Protein AF-A0A7S2FDI5-F1 (afdb_monomer_lite)

Sequence (99 aa):
PMPCAKLRGLPFALEEAHITSFFEGLKVIGTYICKDFGGRTTGEAFVEFESVDACQQAMARNREAMEERYIEVFACSKDEVMMQIQNASRQLQQQQRGG

pLDDT: mean 90.01, std 8.79, range [50.59, 98.31]

Secondary structure (DSSP, 8-state):
---EEEEES--SS--HHHHHHHTTTS-EEEEEEEE-TTS-EEEEEEEEESSHHHHHHHHTTTT-EETTEEPEEEE--HHHHHHHHHHHHHHHHHHHH--

InterPro domains:
  IPR000504 RNA recognition motif domain [PF28441] (6-83)
  IPR000504 RNA recognition motif domain [PS50102] (7-90)
  IPR000504 RNA recognition motif domain [SM00360] (4-74)
  IPR012677 Nucleotide-binding alpha-beta plait domain superfamily [G3DSA:3.30.70.330] (2-96)
  IPR035979 RNA-binding domain superfamily [SSF54928] (5-82)
  IPR050666 Epithelial Splicing Regulatory [PTHR13976] (4-93)

Radius of gyration: 13.97 Å; chains: 1; bounding box: 39×32×30 Å

Organism: NCBI:txid236787

Structure (mmCIF, N/CA/C/O backbone):
data_AF-A0A7S2FDI5-F1
#
_entry.id   AF-A0A7S2FDI5-F1
#
loop_
_atom_site.group_PDB
_atom_site.id
_atom_site.type_symbol
_atom_site.label_atom_id
_atom_site.label_alt_id
_atom_site.label_comp_id
_atom_site.label_asym_id
_atom_site.label_entity_id
_atom_site.label_seq_id
_atom_site.pdbx_PDB_ins_code
_atom_site.Cartn_x
_atom_site.Cartn_y
_atom_site.Cartn_z
_atom_site.occupancy
_atom_site.B_iso_or_equiv
_atom_site.auth_seq_id
_atom_site.auth_comp_id
_atom_site.auth_asym_id
_atom_site.auth_atom_id
_atom_site.pdbx_PDB_model_num
ATOM 1 N N . PRO A 1 1 ? -3.657 9.829 15.368 1.00 60.53 1 PRO A N 1
ATOM 2 C CA . PRO A 1 1 ? -2.983 8.774 14.569 1.00 60.53 1 PRO A CA 1
ATOM 3 C C . PRO A 1 1 ? -3.279 8.989 13.086 1.00 60.53 1 PRO A C 1
ATOM 5 O O . PRO A 1 1 ? -4.431 9.251 12.757 1.00 60.53 1 PRO A O 1
ATOM 8 N N . MET A 1 2 ? -2.264 8.944 12.222 1.00 76.94 2 MET A N 1
ATOM 9 C CA . MET A 1 2 ? -2.510 8.888 10.780 1.00 76.94 2 MET A CA 1
ATOM 10 C C . MET A 1 2 ? -2.944 7.449 10.461 1.00 76.94 2 MET A C 1
ATOM 12 O O . MET A 1 2 ? -2.229 6.528 10.860 1.00 76.94 2 MET A O 1
ATOM 16 N N . PRO A 1 3 ? -4.129 7.234 9.873 1.00 91.75 3 PRO A N 1
ATOM 17 C CA . PRO A 1 3 ? -4.655 5.900 9.597 1.00 91.75 3 PRO A CA 1
ATOM 18 C C . PRO A 1 3 ? -3.939 5.287 8.387 1.00 91.75 3 PRO A C 1
ATOM 20 O O . PRO A 1 3 ? -4.463 5.296 7.275 1.00 91.75 3 PRO A O 1
ATOM 23 N N . CYS A 1 4 ? -2.719 4.790 8.591 1.00 94.06 4 CYS A N 1
ATOM 24 C CA . CYS A 1 4 ? -1.916 4.198 7.528 1.00 94.06 4 CYS A CA 1
ATOM 25 C C . CYS A 1 4 ? -1.470 2.772 7.844 1.00 94.06 4 CYS A C 1
ATOM 27 O O . CYS A 1 4 ? -1.117 2.446 8.981 1.00 94.06 4 CYS A O 1
ATOM 29 N N . ALA A 1 5 ? -1.409 1.958 6.791 1.00 96.12 5 ALA A N 1
ATOM 30 C CA . ALA A 1 5 ? -0.775 0.651 6.816 1.00 96.12 5 ALA A CA 1
ATOM 31 C C . ALA A 1 5 ? 0.399 0.590 5.834 1.00 96.12 5 ALA A C 1
ATOM 33 O O . ALA A 1 5 ? 0.353 1.162 4.742 1.00 96.12 5 ALA A O 1
ATOM 34 N N . LYS A 1 6 ? 1.448 -0.138 6.216 1.00 96.44 6 LYS A N 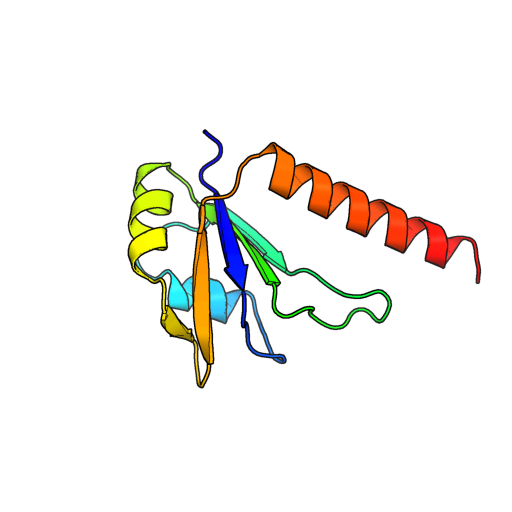1
ATOM 35 C CA . LYS A 1 6 ? 2.530 -0.558 5.327 1.00 96.44 6 LYS A CA 1
ATOM 36 C C . LYS A 1 6 ? 2.233 -1.966 4.820 1.00 96.44 6 LYS A C 1
ATOM 38 O O . LYS A 1 6 ? 1.950 -2.863 5.611 1.00 96.44 6 LYS A O 1
ATOM 43 N N . LEU A 1 7 ? 2.352 -2.158 3.513 1.00 97.19 7 LEU A N 1
ATOM 44 C CA . LEU A 1 7 ? 2.265 -3.453 2.849 1.00 97.19 7 LEU A CA 1
ATOM 45 C C . LEU A 1 7 ? 3.652 -3.947 2.458 1.00 97.19 7 LEU A C 1
ATOM 47 O O . LEU A 1 7 ? 4.507 -3.152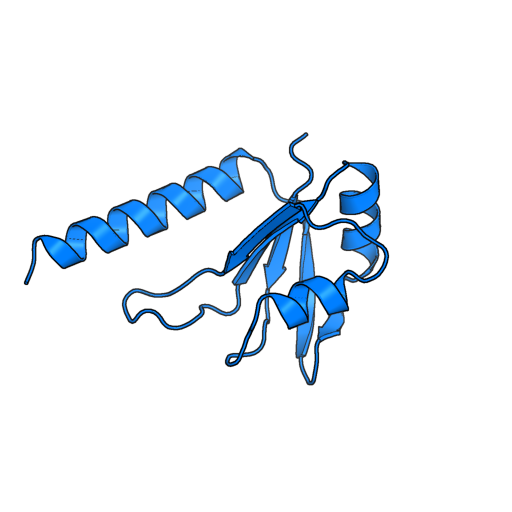 2.055 1.00 97.19 7 LEU A O 1
ATOM 51 N N . ARG A 1 8 ? 3.848 -5.264 2.507 1.00 97.00 8 ARG A N 1
ATOM 52 C CA . ARG A 1 8 ? 5.054 -5.928 2.007 1.00 97.00 8 ARG A CA 1
ATOM 53 C C . ARG A 1 8 ? 4.715 -7.236 1.303 1.00 97.00 8 ARG A C 1
ATOM 55 O O . ARG A 1 8 ? 3.759 -7.919 1.655 1.00 97.00 8 ARG A O 1
ATOM 62 N N . GLY A 1 9 ? 5.542 -7.588 0.322 1.00 96.31 9 GLY A N 1
ATOM 63 C CA . GLY A 1 9 ? 5.407 -8.831 -0.438 1.00 96.31 9 GLY A CA 1
ATOM 64 C C . GLY A 1 9 ? 4.553 -8.691 -1.695 1.00 96.31 9 GLY A C 1
ATOM 65 O O . GLY A 1 9 ? 4.186 -9.713 -2.272 1.00 96.31 9 GLY A O 1
ATOM 66 N N . LEU A 1 10 ? 4.284 -7.452 -2.121 1.00 95.25 10 LEU A N 1
ATOM 67 C CA . LEU A 1 10 ? 3.433 -7.139 -3.266 1.00 95.25 10 LEU A CA 1
ATOM 68 C C . LEU A 1 10 ? 3.976 -7.769 -4.566 1.00 95.25 10 LEU A C 1
ATOM 70 O O . LEU A 1 10 ? 5.200 -7.900 -4.717 1.00 95.25 10 LEU A O 1
ATOM 74 N N . PRO A 1 11 ? 3.093 -8.146 -5.510 1.00 91.00 11 PRO A N 1
ATOM 75 C CA . PRO A 1 11 ? 3.486 -8.569 -6.853 1.00 91.00 11 PRO A CA 1
ATOM 76 C C . PRO A 1 11 ? 4.371 -7.532 -7.563 1.00 91.00 11 PRO A C 1
ATOM 78 O O . PRO A 1 11 ? 4.295 -6.336 -7.291 1.00 91.00 11 PRO A O 1
ATOM 81 N N . PHE A 1 12 ? 5.204 -7.983 -8.508 1.00 84.06 12 PHE A N 1
ATOM 82 C CA . PHE A 1 12 ? 6.013 -7.071 -9.333 1.00 84.06 12 PHE A CA 1
ATOM 83 C C . PHE A 1 12 ? 5.153 -6.228 -10.285 1.00 84.06 12 PHE A C 1
ATOM 85 O O . PHE A 1 12 ? 5.467 -5.067 -10.533 1.00 84.06 12 PHE A O 1
ATOM 92 N N . ALA A 1 13 ? 4.075 -6.809 -10.813 1.00 85.56 13 ALA A N 1
ATOM 93 C CA . ALA A 1 13 ? 3.082 -6.113 -11.622 1.00 85.56 13 ALA A CA 1
ATOM 94 C C . ALA A 1 13 ? 1.951 -5.611 -10.713 1.00 85.56 13 ALA A C 1
ATOM 96 O O . ALA A 1 13 ? 0.865 -6.175 -10.677 1.00 85.56 13 ALA A O 1
ATOM 97 N N . LEU A 1 14 ? 2.242 -4.591 -9.906 1.00 88.12 14 LEU A N 1
ATOM 98 C CA . LEU A 1 14 ? 1.263 -4.004 -8.996 1.00 88.12 14 LEU A CA 1
ATOM 99 C C . LEU A 1 14 ? 0.645 -2.736 -9.587 1.00 88.12 14 LEU A C 1
ATOM 101 O O . LEU A 1 14 ? 1.361 -1.794 -9.929 1.00 88.12 14 LEU A O 1
ATOM 105 N N . GLU A 1 15 ? -0.683 -2.683 -9.590 1.00 87.50 15 GLU A N 1
ATOM 106 C CA . GLU A 1 15 ? -1.469 -1.485 -9.876 1.00 87.50 15 GLU A CA 1
ATOM 107 C C . GLU A 1 15 ? -2.244 -1.039 -8.628 1.00 87.50 15 GLU A C 1
ATOM 109 O O . GLU A 1 15 ? -2.533 -1.835 -7.731 1.00 87.50 15 GLU A O 1
ATOM 114 N N . GLU A 1 16 ? -2.629 0.237 -8.567 1.00 89.94 16 GLU A N 1
ATOM 115 C CA . GLU A 1 16 ? -3.442 0.768 -7.458 1.00 89.94 16 GLU A CA 1
ATOM 116 C C . GLU A 1 16 ? -4.794 0.044 -7.316 1.00 89.94 16 GLU A C 1
ATOM 118 O O . GLU A 1 16 ? -5.321 -0.096 -6.207 1.00 89.94 16 GLU A O 1
ATOM 123 N N . ALA A 1 17 ? -5.331 -0.483 -8.421 1.00 92.12 17 ALA A N 1
ATOM 124 C CA . ALA A 1 17 ? -6.558 -1.274 -8.429 1.00 92.12 17 ALA A CA 1
ATOM 125 C C . ALA A 1 17 ? -6.428 -2.570 -7.609 1.00 92.12 17 ALA A C 1
ATOM 127 O O . ALA A 1 17 ? -7.382 -2.960 -6.933 1.00 92.12 17 ALA A O 1
ATOM 128 N N . HIS A 1 18 ? -5.250 -3.207 -7.598 1.00 94.38 18 HIS A N 1
ATOM 129 C CA . HIS A 1 18 ? -5.003 -4.410 -6.795 1.00 94.38 18 HIS A CA 1
ATOM 130 C C . HIS A 1 18 ? -5.054 -4.096 -5.296 1.00 94.38 18 HIS A C 1
ATOM 132 O O . HIS A 1 18 ? -5.654 -4.844 -4.529 1.00 94.38 18 HIS A O 1
ATOM 138 N N . ILE A 1 19 ? -4.500 -2.952 -4.878 1.00 95.81 19 ILE A N 1
ATOM 139 C CA . ILE A 1 19 ? -4.556 -2.489 -3.481 1.00 95.81 19 ILE A CA 1
ATOM 140 C C . ILE A 1 19 ? -5.991 -2.145 -3.081 1.00 95.81 19 ILE A C 1
ATOM 142 O O . ILE A 1 19 ? -6.450 -2.558 -2.018 1.00 95.81 19 ILE A O 1
ATOM 146 N N . THR A 1 20 ? -6.710 -1.426 -3.944 1.00 95.19 20 THR A N 1
ATOM 147 C CA . THR A 1 20 ? -8.112 -1.062 -3.690 1.00 95.19 20 THR A CA 1
ATOM 148 C C . THR A 1 20 ? -8.991 -2.305 -3.548 1.00 95.19 20 THR A C 1
ATOM 150 O O . THR A 1 20 ? -9.824 -2.364 -2.650 1.00 95.19 20 THR A O 1
ATOM 153 N N . SER A 1 21 ? -8.764 -3.322 -4.385 1.00 95.69 21 SER A N 1
ATOM 154 C CA . SER A 1 21 ? -9.499 -4.592 -4.331 1.00 95.69 21 SER A CA 1
ATOM 155 C C . SER A 1 21 ? -9.139 -5.416 -3.091 1.00 95.69 21 SER A C 1
ATOM 157 O O . SER A 1 21 ? -10.016 -5.969 -2.436 1.00 95.69 21 SER A O 1
ATOM 159 N N . PHE A 1 22 ? -7.858 -5.465 -2.711 1.00 97.25 22 PHE A N 1
ATOM 160 C CA . PHE A 1 22 ? -7.412 -6.166 -1.502 1.00 97.25 22 PHE A CA 1
ATOM 161 C C . PHE A 1 22 ? -8.050 -5.599 -0.224 1.00 97.25 22 PHE A C 1
ATOM 163 O O . PHE A 1 22 ? -8.362 -6.344 0.703 1.00 97.25 22 PHE A O 1
ATOM 170 N N . PHE A 1 23 ? -8.311 -4.290 -0.199 1.00 97.56 23 PHE A N 1
ATOM 171 C CA . PHE A 1 23 ? -9.009 -3.610 0.892 1.00 97.56 23 PHE A CA 1
ATOM 172 C C . PHE A 1 23 ? -10.482 -3.307 0.592 1.00 97.56 23 PHE A C 1
ATOM 174 O O . PHE A 1 23 ? -11.032 -2.358 1.151 1.00 97.56 23 PHE A O 1
ATOM 181 N N . GLU A 1 24 ? -11.144 -4.104 -0.253 1.00 97.00 24 GLU A N 1
ATOM 182 C CA . GLU A 1 24 ? -12.568 -3.927 -0.552 1.00 97.00 24 GLU A CA 1
ATOM 183 C C . GLU A 1 24 ? -13.407 -3.802 0.736 1.00 97.00 24 GLU A C 1
ATOM 185 O O . GLU A 1 24 ? -13.228 -4.548 1.705 1.00 97.00 24 GLU A O 1
ATOM 190 N N . GLY A 1 25 ? -14.312 -2.817 0.745 1.00 97.25 25 GLY A N 1
ATOM 191 C CA . GLY A 1 25 ? -15.120 -2.443 1.909 1.00 97.25 25 GLY A CA 1
ATOM 192 C C . GLY A 1 25 ? -14.475 -1.393 2.821 1.00 97.25 25 GLY A C 1
ATOM 193 O O . GLY A 1 25 ? -15.165 -0.828 3.667 1.00 97.25 25 GLY A O 1
ATOM 194 N N . LEU A 1 26 ? -13.193 -1.071 2.627 1.00 97.56 26 LEU A N 1
ATOM 195 C CA . LEU A 1 26 ? -12.482 -0.017 3.352 1.00 97.56 26 LEU A CA 1
ATOM 196 C C . LEU A 1 26 ? -12.151 1.140 2.406 1.00 97.56 26 LEU A C 1
ATOM 198 O O . LEU A 1 26 ? -11.655 0.943 1.297 1.00 97.56 26 LEU A O 1
ATOM 202 N N . LYS A 1 27 ? -12.395 2.378 2.843 1.00 96.00 27 LYS A N 1
ATOM 203 C CA . LYS A 1 27 ? -12.107 3.553 2.016 1.00 96.00 27 LYS A CA 1
ATOM 204 C C . LYS A 1 27 ? -10.625 3.918 2.075 1.00 96.00 27 LYS A C 1
ATOM 206 O O . LYS A 1 27 ? -10.165 4.513 3.052 1.00 96.00 27 LYS A O 1
ATOM 211 N N . VAL A 1 28 ? -9.907 3.585 1.006 1.00 96.31 28 VAL A N 1
ATOM 212 C CA . VAL A 1 28 ? -8.541 4.051 0.730 1.00 96.31 28 VAL A CA 1
ATOM 213 C C . VAL A 1 28 ? -8.598 5.485 0.199 1.00 96.31 28 VAL A C 1
ATOM 215 O O . VAL A 1 28 ? -9.356 5.775 -0.725 1.00 96.31 28 VAL A O 1
ATOM 218 N N . ILE A 1 29 ? -7.811 6.387 0.787 1.00 94.81 29 ILE A N 1
ATOM 219 C CA . ILE A 1 29 ? -7.718 7.797 0.371 1.00 94.81 29 ILE A CA 1
ATOM 220 C C . ILE A 1 29 ? -6.393 8.132 -0.317 1.00 94.81 29 ILE A C 1
ATOM 222 O O . ILE A 1 29 ? -6.318 9.124 -1.039 1.00 94.81 29 ILE A O 1
ATOM 226 N N . GLY A 1 30 ? -5.368 7.300 -0.138 1.00 92.69 30 GLY A N 1
ATOM 227 C CA . GLY A 1 30 ? -4.072 7.492 -0.774 1.00 92.69 30 GLY A CA 1
ATOM 228 C C . GLY A 1 30 ? -3.248 6.215 -0.792 1.00 92.69 30 GLY A C 1
ATOM 229 O O . GLY A 1 30 ? -3.315 5.404 0.130 1.00 92.69 30 GLY A O 1
ATOM 230 N N . THR A 1 31 ? -2.452 6.053 -1.845 1.00 93.38 31 THR A N 1
ATOM 231 C CA . THR A 1 31 ? -1.512 4.943 -1.992 1.00 93.38 31 THR A CA 1
ATOM 232 C C . THR A 1 31 ? -0.155 5.484 -2.418 1.00 93.38 31 THR A C 1
ATOM 234 O O . THR A 1 31 ? -0.058 6.336 -3.296 1.00 93.38 31 THR A O 1
ATOM 237 N N . TYR A 1 32 ? 0.907 4.970 -1.809 1.00 92.25 32 TYR A N 1
ATOM 238 C CA . TYR A 1 32 ? 2.280 5.263 -2.190 1.00 92.25 32 TYR A CA 1
ATOM 239 C C . TYR A 1 32 ? 3.051 3.959 -2.407 1.00 92.25 32 TYR A C 1
ATOM 241 O O . TYR A 1 32 ? 3.459 3.298 -1.450 1.00 92.25 32 TYR A O 1
ATOM 249 N N . ILE A 1 33 ? 3.247 3.579 -3.674 1.00 92.62 33 ILE A N 1
ATOM 250 C CA . ILE A 1 33 ? 4.018 2.389 -4.061 1.00 92.62 33 ILE A CA 1
ATOM 251 C C . ILE A 1 33 ? 5.504 2.748 -4.084 1.00 92.62 33 ILE A C 1
ATOM 253 O O . ILE A 1 33 ? 5.934 3.637 -4.823 1.00 92.62 33 ILE A O 1
ATOM 257 N N . CYS A 1 34 ? 6.301 2.040 -3.288 1.00 90.81 34 CYS A N 1
ATOM 258 C CA . CYS A 1 34 ? 7.733 2.286 -3.207 1.00 90.81 34 CYS A CA 1
ATOM 259 C C . CYS A 1 34 ? 8.442 1.761 -4.461 1.00 90.81 34 CYS A C 1
ATOM 261 O O . CYS A 1 34 ? 8.185 0.646 -4.924 1.00 90.81 34 CYS A O 1
ATOM 263 N N . LYS A 1 35 ? 9.360 2.566 -5.002 1.00 88.56 35 LYS A N 1
ATOM 264 C CA . LYS A 1 35 ? 10.163 2.234 -6.184 1.00 88.56 35 LYS A CA 1
ATOM 265 C C . LYS A 1 35 ? 11.656 2.340 -5.877 1.00 88.56 35 LYS A C 1
ATOM 267 O O . LYS A 1 35 ? 12.060 3.178 -5.074 1.00 88.56 35 LYS A O 1
ATOM 272 N N . ASP A 1 36 ? 12.452 1.474 -6.498 1.00 87.06 36 ASP A N 1
ATOM 273 C CA . ASP A 1 36 ? 13.911 1.540 -6.482 1.00 87.06 36 ASP A CA 1
ATOM 274 C C . ASP A 1 36 ? 14.425 2.663 -7.401 1.00 87.06 36 ASP A C 1
ATOM 276 O O . ASP A 1 36 ? 13.666 3.328 -8.111 1.00 87.06 36 ASP A O 1
ATOM 280 N N . PHE A 1 37 ? 15.745 2.852 -7.422 1.00 82.69 37 PHE A N 1
ATOM 281 C CA . PHE A 1 37 ? 16.401 3.834 -8.289 1.00 82.69 37 PHE A CA 1
ATOM 282 C C . PHE A 1 37 ? 16.140 3.609 -9.788 1.00 82.69 37 PHE A C 1
ATOM 284 O O . PHE A 1 37 ? 16.244 4.544 -10.573 1.00 82.69 37 PHE A O 1
ATOM 291 N N . GLY A 1 38 ? 15.815 2.388 -10.210 1.00 85.12 38 GLY A N 1
ATOM 292 C CA . GLY A 1 38 ? 15.466 2.066 -11.594 1.00 85.12 38 GLY A CA 1
ATOM 293 C C . GLY A 1 38 ? 13.984 2.272 -11.916 1.00 85.12 38 GLY A C 1
ATOM 294 O O . GLY A 1 38 ? 13.555 1.911 -13.008 1.00 85.12 38 GLY A O 1
ATOM 295 N N . GLY A 1 39 ? 13.187 2.794 -10.976 1.00 84.69 39 GLY A N 1
ATOM 296 C CA . GLY A 1 39 ? 11.742 2.958 -11.125 1.00 84.69 39 GLY A CA 1
ATOM 297 C C . GLY A 1 39 ? 10.944 1.659 -10.969 1.00 84.69 39 GLY A C 1
ATOM 298 O O . GLY A 1 39 ? 9.731 1.665 -11.193 1.00 84.69 39 GLY A O 1
ATOM 299 N N . ARG A 1 40 ? 11.587 0.554 -10.574 1.00 87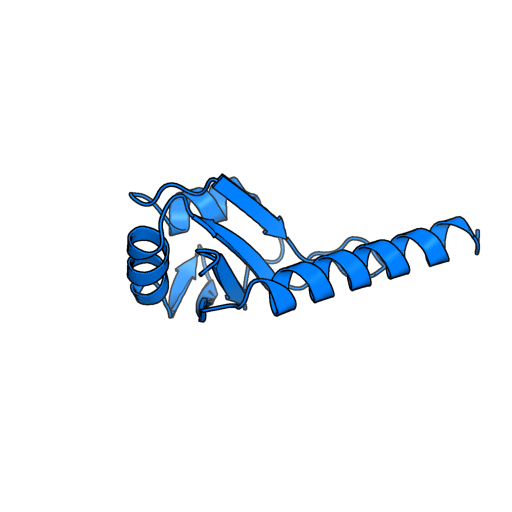.69 40 ARG A N 1
ATOM 300 C CA . ARG A 1 40 ? 10.931 -0.742 -10.354 1.00 87.69 40 ARG A CA 1
ATOM 301 C C . ARG A 1 40 ? 10.322 -0.779 -8.963 1.00 87.69 40 ARG A C 1
ATOM 303 O O . ARG A 1 40 ? 10.912 -0.276 -8.014 1.00 87.69 40 ARG A O 1
ATOM 310 N N . THR A 1 41 ? 9.155 -1.393 -8.818 1.00 90.25 41 THR A N 1
ATOM 311 C CA . THR A 1 41 ? 8.494 -1.536 -7.515 1.00 90.25 41 THR A CA 1
ATOM 312 C C . THR A 1 41 ? 9.352 -2.357 -6.551 1.00 90.25 41 THR A C 1
ATOM 314 O O . THR A 1 41 ? 9.861 -3.414 -6.926 1.00 90.25 41 THR A O 1
ATOM 317 N N . THR A 1 42 ? 9.468 -1.926 -5.296 1.00 91.38 42 THR A N 1
ATOM 318 C CA . THR A 1 42 ? 10.237 -2.650 -4.264 1.00 91.38 42 THR A CA 1
ATOM 319 C C . THR A 1 42 ? 9.457 -3.796 -3.615 1.00 91.38 42 THR A C 1
ATOM 321 O O . THR A 1 42 ? 10.006 -4.524 -2.790 1.00 91.38 42 THR A O 1
ATOM 324 N N . GLY A 1 43 ? 8.174 -3.956 -3.957 1.00 93.75 43 GLY A N 1
ATOM 325 C CA . GLY A 1 43 ? 7.262 -4.877 -3.275 1.00 93.75 43 GLY A CA 1
ATOM 326 C C . GLY A 1 43 ? 6.711 -4.326 -1.953 1.00 93.75 43 GLY A C 1
ATOM 327 O O . GLY A 1 43 ? 6.124 -5.086 -1.180 1.00 93.75 43 GLY A O 1
ATOM 328 N N . GLU A 1 44 ? 6.904 -3.029 -1.691 1.00 94.38 44 GLU A N 1
ATOM 329 C CA . GLU A 1 44 ? 6.363 -2.312 -0.535 1.00 94.38 44 GLU A CA 1
ATOM 330 C C . GLU A 1 44 ? 5.450 -1.160 -0.971 1.00 94.38 44 GLU A C 1
ATOM 332 O O . GLU A 1 44 ? 5.693 -0.500 -1.986 1.00 94.38 44 GLU A O 1
ATOM 337 N N . ALA A 1 45 ? 4.418 -0.888 -0.177 1.00 94.88 45 ALA A N 1
ATOM 338 C CA . ALA A 1 45 ? 3.546 0.266 -0.365 1.00 94.88 45 ALA A CA 1
ATOM 339 C C . ALA A 1 45 ? 3.038 0.794 0.978 1.00 94.88 45 ALA A C 1
ATOM 341 O O . ALA A 1 45 ? 3.008 0.068 1.969 1.00 94.88 45 ALA A O 1
ATOM 342 N N . PHE A 1 46 ? 2.614 2.051 0.992 1.00 95.00 46 PHE A N 1
ATOM 343 C CA . PHE A 1 46 ? 1.897 2.662 2.105 1.00 95.00 46 PHE A CA 1
ATOM 344 C C . PHE A 1 46 ? 0.491 3.014 1.642 1.00 95.00 46 PHE A C 1
ATOM 346 O O . PHE A 1 46 ? 0.321 3.546 0.545 1.00 95.00 46 PHE A O 1
ATOM 353 N N . VAL A 1 47 ? -0.501 2.704 2.467 1.00 95.88 47 VAL A N 1
ATOM 354 C CA . VAL A 1 47 ? -1.917 2.925 2.168 1.00 95.88 47 VAL A CA 1
ATOM 355 C C . VAL A 1 47 ? -2.515 3.759 3.282 1.00 95.88 47 VAL A C 1
ATOM 357 O O . VAL A 1 47 ? -2.391 3.409 4.455 1.00 95.88 47 VAL A O 1
ATOM 360 N N . GLU A 1 48 ? -3.137 4.870 2.912 1.00 94.75 48 GLU A N 1
ATOM 361 C CA . GLU A 1 48 ? -3.862 5.752 3.814 1.00 94.75 48 GLU A CA 1
ATOM 362 C C . GLU A 1 48 ? -5.363 5.471 3.709 1.00 94.75 48 GLU A C 1
ATOM 364 O O . GLU A 1 48 ? -5.917 5.373 2.612 1.00 94.75 48 GLU A O 1
ATOM 369 N N . PHE A 1 49 ? -6.019 5.351 4.859 1.00 95.62 49 PHE A N 1
ATOM 370 C CA . PHE A 1 49 ? -7.449 5.084 4.979 1.00 95.62 49 PHE A CA 1
ATOM 371 C C . PHE A 1 49 ? -8.200 6.324 5.469 1.00 95.62 49 PHE A C 1
ATOM 373 O O . PHE A 1 49 ? -7.624 7.212 6.086 1.00 95.62 49 PHE A O 1
ATOM 380 N N . GLU A 1 50 ? -9.512 6.387 5.247 1.00 95.75 50 GLU A N 1
ATOM 381 C CA . GLU A 1 50 ? -10.321 7.519 5.729 1.00 95.75 50 GLU A CA 1
ATOM 382 C C . GLU A 1 50 ? -10.367 7.618 7.266 1.00 95.75 50 GLU A C 1
ATOM 384 O O . GLU A 1 50 ? -10.520 8.709 7.818 1.00 95.75 50 GLU A O 1
ATOM 389 N N . SER A 1 51 ? -10.241 6.495 7.980 1.00 95.12 51 SER A N 1
ATOM 390 C CA . SER A 1 51 ? -10.400 6.458 9.434 1.00 95.12 51 SER A CA 1
ATOM 391 C C . SER A 1 51 ? -9.450 5.474 10.119 1.00 95.12 51 SER A C 1
ATOM 393 O O . SER A 1 51 ? -8.948 4.522 9.520 1.00 95.12 51 SER A O 1
ATOM 395 N N . VAL A 1 52 ? -9.217 5.697 11.417 1.00 93.75 52 VAL A N 1
ATOM 396 C CA . VAL A 1 52 ? -8.425 4.784 12.262 1.00 93.75 52 VAL A CA 1
ATOM 397 C C . VAL A 1 52 ? -9.080 3.405 12.345 1.00 93.75 52 VAL A C 1
ATOM 399 O O . VAL A 1 52 ? -8.370 2.406 12.332 1.00 93.75 52 VAL A O 1
ATOM 402 N N . ASP A 1 53 ? -10.411 3.351 12.380 1.00 95.31 53 ASP A N 1
ATOM 403 C CA . ASP A 1 53 ? -11.171 2.099 12.396 1.00 95.31 53 ASP A CA 1
ATOM 404 C C . ASP A 1 53 ? -10.967 1.302 11.097 1.00 95.31 53 ASP A C 1
ATOM 406 O O . ASP A 1 53 ? -10.611 0.128 11.144 1.00 95.31 53 ASP A O 1
ATOM 410 N N . ALA A 1 54 ? -11.042 1.962 9.935 1.00 96.31 54 ALA A N 1
ATOM 411 C CA . ALA A 1 54 ? -10.740 1.327 8.654 1.00 96.31 54 ALA A CA 1
ATOM 412 C C . ALA A 1 54 ? -9.296 0.799 8.609 1.00 96.31 54 ALA A C 1
ATOM 414 O O . ALA A 1 54 ? -9.059 -0.322 8.168 1.00 96.31 54 ALA A O 1
ATOM 415 N N . CYS A 1 55 ? -8.332 1.560 9.135 1.00 95.56 55 CYS A N 1
ATOM 416 C CA . CYS A 1 55 ? -6.951 1.099 9.251 1.00 95.56 55 CYS A CA 1
ATOM 417 C C . CYS A 1 55 ? -6.820 -0.124 10.177 1.00 95.56 55 CYS A C 1
ATOM 419 O O . CYS A 1 55 ? -6.053 -1.032 9.875 1.00 95.56 55 CYS A O 1
ATOM 421 N N . GLN A 1 56 ? -7.556 -0.180 11.290 1.00 94.69 56 GLN A N 1
ATOM 422 C CA . GLN A 1 56 ? -7.557 -1.344 12.182 1.00 94.69 56 GLN A CA 1
ATOM 423 C C . GLN A 1 56 ? -8.167 -2.577 11.509 1.00 94.69 56 GLN A C 1
ATOM 425 O O . GLN A 1 56 ? -7.616 -3.668 11.635 1.00 94.69 56 GLN A O 1
ATOM 430 N N . GLN A 1 57 ? -9.250 -2.412 10.747 1.00 97.00 57 GLN A N 1
ATOM 431 C CA . GLN A 1 57 ? -9.828 -3.495 9.949 1.00 97.00 57 GLN A CA 1
ATOM 432 C C . GLN A 1 57 ? -8.865 -3.962 8.847 1.00 97.00 57 GLN A C 1
ATOM 434 O O . GLN A 1 57 ? -8.738 -5.162 8.611 1.00 97.00 57 GLN A O 1
ATOM 439 N N . ALA A 1 58 ? -8.119 -3.044 8.224 1.00 97.12 58 ALA A N 1
ATOM 440 C CA . ALA A 1 58 ? -7.104 -3.380 7.227 1.00 97.12 58 ALA A CA 1
ATOM 441 C C . ALA A 1 58 ? -6.012 -4.304 7.794 1.00 97.12 58 ALA A C 1
ATOM 443 O O . ALA A 1 58 ? -5.557 -5.213 7.102 1.00 97.12 58 ALA A O 1
ATOM 444 N N . MET A 1 59 ? -5.640 -4.140 9.069 1.00 96.69 59 MET A N 1
ATOM 445 C CA . MET A 1 59 ? -4.670 -5.016 9.742 1.00 96.69 59 MET A CA 1
ATOM 446 C C . MET A 1 59 ? -5.112 -6.482 9.793 1.00 96.69 59 MET A C 1
ATOM 448 O O . MET A 1 59 ? -4.262 -7.372 9.828 1.00 96.69 59 MET A O 1
ATOM 452 N N . ALA A 1 60 ? -6.421 -6.751 9.783 1.00 97.00 60 ALA A N 1
ATOM 453 C CA . ALA A 1 60 ? -6.948 -8.112 9.783 1.00 97.00 60 ALA A CA 1
ATOM 454 C C . ALA A 1 60 ? -6.693 -8.850 8.458 1.00 97.00 60 ALA A C 1
ATOM 456 O O . ALA A 1 60 ? -6.681 -10.076 8.456 1.00 97.00 60 ALA A O 1
ATOM 457 N N . ARG A 1 61 ? -6.405 -8.123 7.367 1.00 97.19 61 ARG A N 1
ATOM 458 C CA . ARG A 1 61 ? -6.055 -8.691 6.052 1.00 97.19 61 ARG A CA 1
ATOM 459 C C . ARG A 1 61 ? -4.622 -9.230 5.984 1.00 97.19 61 ARG A C 1
ATOM 461 O O . ARG A 1 61 ? -4.158 -9.667 4.933 1.00 97.19 61 ARG A O 1
ATOM 468 N N . ASN A 1 62 ? -3.874 -9.174 7.085 1.00 97.94 62 ASN A N 1
ATOM 469 C CA . ASN A 1 62 ? -2.508 -9.674 7.133 1.00 97.94 62 ASN A CA 1
ATOM 470 C C . ASN A 1 62 ? -2.444 -11.165 6.762 1.00 97.94 62 ASN A C 1
ATOM 472 O O . ASN A 1 62 ? -3.124 -11.992 7.367 1.00 97.94 62 ASN A O 1
ATOM 476 N N . ARG A 1 63 ? -1.552 -11.502 5.826 1.00 97.25 63 ARG A N 1
ATOM 477 C CA . ARG A 1 63 ? -1.375 -12.830 5.215 1.00 97.25 63 ARG A CA 1
ATOM 478 C C . ARG A 1 63 ? -2.533 -13.303 4.338 1.00 97.25 63 ARG A C 1
ATOM 480 O O . ARG A 1 63 ? -2.551 -14.477 3.976 1.00 97.25 63 ARG A O 1
ATOM 487 N N . GLU A 1 64 ? -3.458 -12.431 3.953 1.00 97.69 64 GLU A N 1
ATOM 488 C CA . GLU A 1 64 ? -4.351 -12.727 2.834 1.00 97.69 64 GLU A CA 1
ATOM 489 C C . GLU A 1 64 ? -3.589 -12.661 1.505 1.00 97.69 64 GLU A C 1
ATOM 491 O O . GLU A 1 64 ? -2.520 -12.048 1.393 1.00 97.69 64 GLU A O 1
ATOM 496 N N . ALA A 1 65 ? -4.130 -13.344 0.499 1.00 95.12 65 ALA A N 1
ATOM 497 C CA . ALA A 1 65 ? -3.552 -13.376 -0.832 1.00 95.12 65 ALA A CA 1
ATOM 498 C C . ALA A 1 65 ? -3.994 -12.152 -1.648 1.00 95.12 65 ALA A C 1
ATOM 500 O O . ALA A 1 65 ? -5.181 -11.843 -1.740 1.00 95.12 65 ALA A O 1
ATOM 501 N N . MET A 1 66 ? -3.030 -11.486 -2.274 1.00 94.69 66 MET A N 1
ATOM 502 C CA . MET A 1 66 ? -3.232 -10.587 -3.403 1.00 94.69 66 MET A CA 1
ATOM 503 C C . MET A 1 66 ? -2.636 -11.288 -4.619 1.00 94.69 66 MET A C 1
ATOM 505 O O . MET A 1 66 ? -1.415 -11.447 -4.707 1.00 94.69 66 MET A O 1
ATOM 509 N N . GLU A 1 67 ? -3.504 -11.754 -5.516 1.00 88.38 67 GLU A N 1
ATOM 510 C CA . GLU A 1 67 ? -3.127 -12.689 -6.582 1.00 88.38 67 GLU A CA 1
ATOM 511 C C . GLU A 1 67 ? -2.405 -13.923 -5.994 1.00 88.38 67 GLU A C 1
ATOM 513 O O . GLU A 1 67 ? -2.911 -14.569 -5.080 1.00 88.38 67 GLU A O 1
ATOM 518 N N . GLU A 1 68 ? -1.196 -14.224 -6.471 1.00 89.88 68 GLU A N 1
ATOM 519 C CA . GLU A 1 68 ? -0.375 -15.371 -6.066 1.00 89.88 68 GLU A CA 1
ATOM 520 C C . GLU A 1 68 ? 0.537 -15.071 -4.856 1.00 89.88 68 GLU A C 1
ATOM 522 O O . GLU A 1 68 ? 1.475 -15.819 -4.561 1.00 89.88 68 GLU A O 1
ATOM 527 N N . ARG A 1 69 ? 0.348 -13.931 -4.174 1.00 94.31 69 ARG A N 1
ATOM 528 C CA . ARG A 1 69 ? 1.261 -13.446 -3.126 1.00 94.31 69 ARG A CA 1
ATOM 529 C C . ARG A 1 69 ? 0.535 -13.196 -1.814 1.00 94.31 69 ARG A C 1
ATOM 531 O O . ARG A 1 69 ? -0.423 -12.438 -1.760 1.00 94.31 69 ARG A O 1
ATOM 538 N N . TYR A 1 70 ? 1.054 -13.768 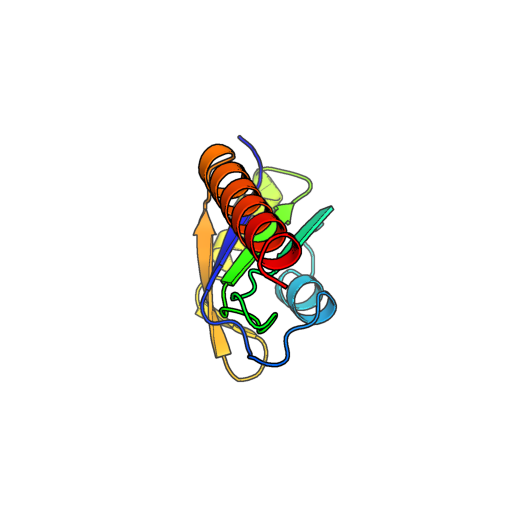-0.732 1.00 96.94 70 TYR A N 1
ATOM 539 C CA . TYR A 1 70 ? 0.617 -13.420 0.619 1.00 96.94 70 TYR A CA 1
ATOM 540 C C . TYR A 1 70 ? 1.201 -12.073 1.033 1.00 96.94 70 TYR A C 1
ATOM 542 O O . TYR A 1 70 ? 2.420 -11.883 0.980 1.00 96.94 70 TYR A O 1
ATOM 550 N N . ILE A 1 71 ? 0.330 -11.156 1.447 1.00 98.19 71 ILE A N 1
ATOM 551 C CA . ILE A 1 71 ? 0.711 -9.783 1.776 1.00 98.19 71 ILE A CA 1
ATOM 552 C C . ILE A 1 71 ? 0.844 -9.621 3.283 1.00 98.19 71 ILE A C 1
ATOM 554 O O . ILE A 1 71 ? -0.055 -9.970 4.047 1.00 98.19 71 ILE A O 1
ATOM 558 N N . GLU A 1 72 ? 1.968 -9.065 3.722 1.00 98.31 72 GLU A N 1
ATOM 559 C CA . GLU A 1 72 ? 2.129 -8.638 5.108 1.00 98.31 72 GLU A CA 1
ATOM 560 C C . GLU A 1 72 ? 1.560 -7.223 5.275 1.00 98.31 72 GLU A C 1
ATOM 562 O O . GLU A 1 72 ? 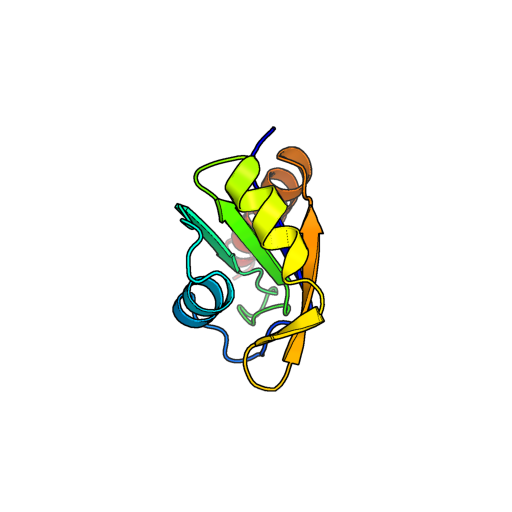1.872 -6.337 4.474 1.00 98.31 72 GLU A O 1
ATOM 567 N N . VAL A 1 73 ? 0.753 -7.004 6.317 1.00 97.88 73 VAL A N 1
ATOM 568 C CA . VAL A 1 73 ? 0.132 -5.709 6.633 1.00 97.88 73 VAL A CA 1
ATOM 569 C C . VAL A 1 73 ? 0.585 -5.257 8.020 1.00 97.88 73 VAL A C 1
ATOM 571 O O . VAL A 1 73 ? 0.379 -5.960 9.011 1.00 97.88 73 VAL A O 1
ATOM 574 N N . PHE A 1 74 ? 1.201 -4.078 8.095 1.00 95.12 74 PHE A N 1
ATOM 575 C CA . PHE A 1 74 ? 1.744 -3.489 9.321 1.00 95.12 74 PHE A CA 1
ATOM 576 C C . PHE A 1 74 ? 1.090 -2.140 9.607 1.00 95.12 74 PHE A C 1
ATOM 578 O O . PHE A 1 74 ? 0.876 -1.353 8.688 1.00 95.12 74 PHE A O 1
ATOM 585 N N . ALA A 1 75 ? 0.845 -1.828 10.879 1.00 90.88 75 ALA A N 1
ATOM 586 C CA . ALA A 1 75 ? 0.515 -0.464 11.268 1.00 90.88 75 ALA A CA 1
ATOM 587 C C . ALA A 1 75 ? 1.767 0.395 11.077 1.00 90.88 75 ALA A C 1
ATOM 589 O O . ALA A 1 75 ? 2.851 -0.018 11.491 1.00 90.88 75 ALA A O 1
ATOM 590 N N . CYS A 1 76 ? 1.632 1.572 10.475 1.00 87.94 76 CYS A N 1
ATOM 591 C CA . CYS A 1 76 ? 2.754 2.490 10.316 1.00 87.94 76 CYS A CA 1
ATOM 592 C C . CYS A 1 76 ? 2.448 3.850 10.940 1.00 87.94 76 CYS A C 1
ATOM 594 O O . CYS A 1 76 ? 1.297 4.276 11.068 1.00 87.94 76 CYS A O 1
ATOM 596 N N . SER A 1 77 ? 3.502 4.525 11.392 1.00 85.00 77 SER A N 1
ATOM 597 C CA . SER A 1 77 ? 3.378 5.878 11.920 1.00 85.00 77 SER A CA 1
ATOM 598 C C . SER A 1 77 ? 3.440 6.897 10.784 1.00 85.00 77 SER A C 1
ATOM 600 O O . SER A 1 77 ? 4.023 6.655 9.726 1.00 85.00 77 SER A O 1
ATOM 602 N N . LYS A 1 78 ? 2.892 8.091 11.032 1.00 81.06 78 LYS A N 1
ATOM 603 C CA . LYS A 1 78 ? 3.041 9.227 10.115 1.00 81.06 78 LYS A CA 1
ATOM 604 C C . LYS A 1 78 ? 4.513 9.512 9.810 1.00 81.06 78 LYS A C 1
ATOM 606 O O . LYS A 1 78 ? 4.856 9.810 8.671 1.00 81.06 78 LYS A O 1
ATOM 611 N N . ASP A 1 79 ? 5.371 9.416 10.821 1.00 86.56 79 ASP A N 1
ATOM 612 C CA . ASP A 1 79 ? 6.798 9.697 10.677 1.00 86.56 79 ASP A CA 1
ATOM 613 C C . ASP A 1 79 ? 7.483 8.687 9.753 1.00 86.56 79 ASP A C 1
ATOM 615 O O . ASP A 1 79 ? 8.305 9.081 8.930 1.00 86.56 79 ASP A O 1
ATOM 619 N N . GLU A 1 80 ? 7.096 7.409 9.817 1.00 85.56 80 GLU A N 1
ATOM 620 C CA . GLU A 1 80 ? 7.616 6.365 8.930 1.00 85.56 80 GLU A CA 1
ATOM 621 C C . GLU A 1 80 ? 7.237 6.630 7.466 1.00 85.56 80 GLU A C 1
ATOM 623 O O . GLU A 1 80 ? 8.105 6.622 6.589 1.00 85.56 80 GLU A O 1
ATOM 628 N N . VAL A 1 81 ? 5.965 6.957 7.209 1.00 86.19 81 VAL A N 1
ATOM 629 C CA . VAL A 1 81 ? 5.470 7.305 5.865 1.00 86.19 81 VAL A CA 1
ATOM 630 C C . VAL A 1 81 ? 6.221 8.523 5.317 1.00 86.19 81 VAL A C 1
ATOM 632 O O . VAL A 1 81 ? 6.753 8.497 4.205 1.00 86.19 81 VAL A O 1
ATOM 635 N N . MET A 1 82 ? 6.311 9.594 6.110 1.00 87.06 82 MET A N 1
ATOM 636 C CA . MET A 1 82 ? 6.948 10.845 5.695 1.00 87.06 82 MET A CA 1
ATOM 637 C C . MET A 1 82 ? 8.449 10.671 5.459 1.00 87.06 82 MET A C 1
ATOM 639 O O . MET A 1 82 ? 8.976 11.191 4.474 1.00 87.06 82 MET A O 1
ATOM 643 N N . MET A 1 83 ? 9.139 9.921 6.320 1.00 89.19 83 MET A N 1
ATOM 644 C CA . MET A 1 83 ? 10.554 9.605 6.141 1.00 89.19 83 MET A CA 1
ATOM 645 C C . MET A 1 83 ? 10.780 8.838 4.835 1.00 89.19 83 MET A C 1
ATOM 647 O O . MET A 1 83 ? 11.705 9.170 4.088 1.00 89.19 83 MET A O 1
ATOM 651 N N . GLN A 1 84 ? 9.919 7.871 4.510 1.00 87.38 84 GLN A N 1
ATOM 652 C CA . GLN A 1 84 ? 10.038 7.113 3.269 1.00 87.38 84 GLN A CA 1
ATOM 653 C C . GLN A 1 84 ? 9.819 7.987 2.026 1.00 87.38 84 GLN A C 1
ATOM 655 O O . GLN A 1 84 ? 10.621 7.938 1.089 1.00 87.38 84 GLN A O 1
ATOM 660 N N . ILE A 1 85 ? 8.789 8.838 2.031 1.00 84.94 85 ILE A N 1
ATOM 661 C CA . ILE A 1 85 ? 8.508 9.778 0.933 1.00 84.94 85 ILE A CA 1
ATOM 662 C C . ILE A 1 85 ? 9.674 10.762 0.743 1.00 84.94 85 ILE A C 1
ATOM 664 O O . ILE A 1 85 ? 10.110 11.018 -0.384 1.00 84.94 85 ILE A O 1
ATOM 668 N N . GLN A 1 86 ? 10.230 11.294 1.836 1.00 88.31 86 GLN A N 1
ATOM 669 C CA . GLN A 1 86 ? 11.386 12.194 1.785 1.00 88.31 86 GLN A CA 1
ATOM 670 C C . GLN A 1 86 ? 12.637 11.497 1.247 1.00 88.31 86 GLN A C 1
ATOM 672 O O . GLN A 1 86 ? 13.393 12.089 0.474 1.00 88.31 86 GLN A O 1
ATOM 677 N N . ASN A 1 87 ? 12.872 10.243 1.638 1.00 87.19 87 ASN A N 1
ATOM 678 C CA . ASN A 1 87 ? 14.001 9.461 1.145 1.00 87.19 87 ASN A CA 1
ATOM 679 C C . ASN A 1 87 ? 13.893 9.220 -0.360 1.00 87.19 87 ASN A C 1
ATOM 681 O O . ASN A 1 87 ? 14.849 9.505 -1.077 1.00 87.19 87 ASN A O 1
ATOM 685 N N . ALA A 1 88 ? 12.727 8.804 -0.851 1.00 83.62 88 ALA A N 1
ATOM 686 C CA . ALA A 1 88 ? 12.503 8.616 -2.281 1.00 83.62 88 ALA A CA 1
ATOM 687 C C . ALA A 1 88 ? 12.658 9.928 -3.072 1.00 83.62 88 ALA A C 1
ATOM 689 O O . ALA A 1 88 ? 13.339 9.964 -4.097 1.00 83.62 88 ALA A O 1
ATOM 690 N N . SER A 1 89 ? 12.125 11.038 -2.552 1.00 85.56 89 SER A N 1
ATOM 691 C CA . SER A 1 89 ? 12.276 12.363 -3.172 1.00 85.56 89 SER A CA 1
ATOM 692 C C . SER A 1 89 ? 13.746 12.784 -3.279 1.00 85.56 89 SER A C 1
ATOM 694 O O . SER A 1 89 ? 14.187 13.265 -4.324 1.00 85.56 89 SER A O 1
ATOM 696 N N . ARG A 1 90 ? 14.538 12.564 -2.219 1.00 86.19 90 ARG A N 1
ATOM 697 C CA . ARG A 1 90 ? 15.984 12.840 -2.223 1.00 86.19 90 ARG A CA 1
ATOM 698 C C . ARG A 1 90 ? 16.739 11.980 -3.229 1.00 86.19 90 ARG A C 1
ATOM 700 O O . ARG A 1 90 ? 17.694 12.467 -3.831 1.00 86.19 90 ARG A O 1
ATOM 707 N N . GLN A 1 91 ? 16.347 10.722 -3.394 1.00 82.25 91 GLN A N 1
ATOM 708 C CA . GLN A 1 91 ? 16.970 9.810 -4.353 1.00 82.25 91 GLN A CA 1
ATOM 709 C C . GLN A 1 91 ? 16.702 10.256 -5.800 1.00 82.25 91 GLN A C 1
ATOM 711 O O . GLN A 1 91 ? 17.638 10.338 -6.593 1.00 82.25 91 GLN A O 1
ATOM 716 N N . LEU A 1 92 ? 15.464 10.653 -6.117 1.00 78.50 92 LEU A N 1
ATOM 717 C CA . LEU A 1 92 ? 15.093 11.168 -7.443 1.00 78.50 92 LEU A CA 1
ATOM 718 C C . LEU A 1 92 ? 15.828 12.471 -7.803 1.00 78.50 92 LEU A C 1
ATOM 720 O O . LEU A 1 92 ? 16.293 12.635 -8.930 1.00 78.50 92 LEU A O 1
ATOM 724 N N . GLN A 1 93 ? 15.981 13.393 -6.848 1.00 82.69 93 GLN A N 1
ATOM 725 C CA . GLN A 1 93 ? 16.702 14.654 -7.078 1.00 82.69 93 GLN A CA 1
ATOM 726 C C . GLN A 1 93 ? 18.194 14.445 -7.369 1.00 82.69 93 GLN A C 1
ATOM 728 O O . GLN A 1 93 ? 18.778 15.188 -8.157 1.00 82.69 93 GLN A O 1
ATOM 733 N N . GLN A 1 94 ? 18.822 13.444 -6.746 1.00 78.88 94 GLN A N 1
ATOM 734 C CA . GLN A 1 94 ? 20.227 13.114 -7.002 1.00 78.88 94 GLN A CA 1
ATOM 735 C C . GLN A 1 94 ? 20.436 12.562 -8.419 1.00 78.88 94 GLN A C 1
ATOM 737 O O . GLN A 1 94 ? 21.441 12.890 -9.044 1.00 78.88 94 GLN A O 1
ATOM 742 N N . GLN A 1 95 ? 19.472 11.812 -8.963 1.00 67.94 95 GLN A N 1
ATOM 743 C CA . GLN A 1 95 ? 19.518 11.325 -10.347 1.00 67.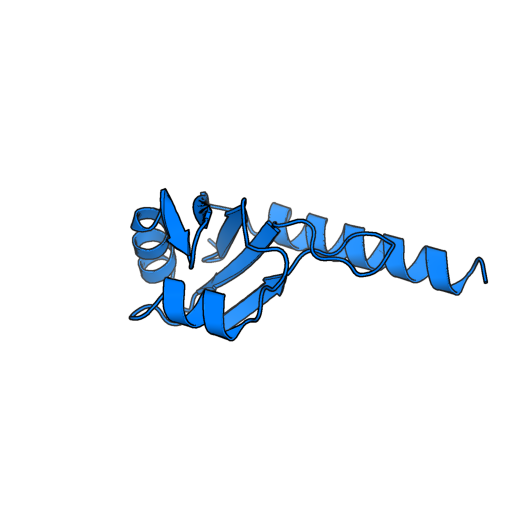94 95 GLN A CA 1
ATOM 744 C C . GLN A 1 95 ? 19.490 12.451 -11.381 1.00 67.94 95 GLN A C 1
ATOM 746 O O . GLN A 1 95 ? 20.272 12.432 -12.324 1.00 67.94 95 GLN A O 1
ATOM 751 N N . GLN A 1 96 ? 18.637 13.459 -11.188 1.00 68.00 96 GLN A N 1
ATOM 752 C CA . GLN A 1 96 ? 18.506 14.573 -12.137 1.00 68.00 96 GLN A CA 1
ATOM 753 C C . GLN A 1 96 ? 19.739 15.485 -12.183 1.00 68.00 96 GLN A C 1
ATOM 755 O O . GLN A 1 96 ? 19.886 16.276 -13.107 1.00 68.00 96 GLN A O 1
ATOM 760 N N . ARG A 1 97 ? 20.614 15.404 -11.175 1.00 66.81 97 ARG A N 1
ATOM 761 C CA . ARG A 1 97 ? 21.850 16.194 -11.090 1.00 66.81 97 ARG A CA 1
ATOM 762 C C . ARG A 1 97 ? 23.091 15.456 -11.591 1.00 66.81 97 ARG A C 1
ATOM 764 O O . ARG A 1 97 ? 24.124 16.095 -11.754 1.00 66.81 97 ARG A O 1
ATOM 771 N N . GLY A 1 98 ? 23.009 14.137 -11.763 1.00 61.66 98 GLY A N 1
ATOM 772 C CA . GLY A 1 98 ? 24.127 13.282 -12.177 1.00 61.66 98 GLY A CA 1
ATOM 773 C C . GLY A 1 98 ? 24.062 12.804 -13.630 1.00 61.66 98 GLY A C 1
ATOM 774 O O . GLY A 1 98 ? 24.850 11.930 -13.985 1.00 61.66 98 GLY A O 1
ATOM 775 N N . GLY A 1 99 ? 23.117 13.320 -14.423 1.00 50.59 99 GLY A N 1
ATOM 776 C CA . GLY A 1 99 ? 22.943 13.026 -15.850 1.00 50.59 99 GLY A CA 1
ATOM 777 C C . GLY A 1 99 ? 23.390 14.174 -16.739 1.00 50.59 99 GLY A C 1
ATOM 778 O O . GLY A 1 99 ? 23.209 15.338 -16.316 1.00 50.59 99 GLY A O 1
#

Foldseek 3Di:
DFLKKKKAFADQPDDVVLVCVLLPPFAWPDKAFDADLVRGTPRMMMTGTPDNVSSVVSCVSQQPDSDPTGMHIGGDDPCRVVVRVVVVVVSVVVVVVVD